Protein AF-A0A845BFA8-F1 (afdb_monomer_lite)

Structure (mmCIF, N/CA/C/O backbone):
data_AF-A0A845BFA8-F1
#
_entry.id   AF-A0A845BFA8-F1
#
loop_
_atom_site.group_PDB
_atom_site.id
_atom_site.type_symbol
_atom_site.label_atom_id
_atom_site.label_alt_id
_atom_site.label_comp_id
_atom_site.label_asym_id
_atom_site.label_entity_id
_atom_site.label_seq_id
_atom_site.pdbx_PDB_ins_code
_atom_site.Cartn_x
_atom_site.Cartn_y
_atom_site.Cartn_z
_atom_site.occupancy
_atom_site.B_iso_or_equiv
_atom_site.auth_seq_id
_atom_site.auth_comp_id
_atom_site.auth_asym_id
_atom_site.auth_atom_id
_atom_site.pdbx_PDB_model_num
ATOM 1 N N . GLN A 1 1 ? 6.302 -0.155 18.272 1.00 51.72 1 GLN A N 1
ATOM 2 C CA . GLN A 1 1 ? 6.676 0.207 16.891 1.00 51.72 1 GLN A CA 1
ATOM 3 C C . GLN A 1 1 ? 6.644 -1.083 16.086 1.00 51.72 1 GLN A C 1
ATOM 5 O O . GLN A 1 1 ? 7.436 -1.968 16.363 1.00 51.72 1 GLN A O 1
ATOM 10 N N . ILE A 1 2 ? 5.647 -1.259 15.222 1.00 56.59 2 ILE A N 1
ATOM 11 C CA . ILE A 1 2 ? 5.563 -2.406 14.312 1.00 56.59 2 ILE A CA 1
ATOM 12 C C . ILE A 1 2 ? 5.849 -1.798 12.952 1.00 56.59 2 ILE A C 1
ATOM 14 O O . ILE A 1 2 ? 5.000 -1.074 12.441 1.00 56.59 2 ILE A O 1
ATOM 18 N N . THR A 1 3 ? 7.048 -2.002 12.410 1.00 54.47 3 THR A N 1
ATOM 19 C CA . THR A 1 3 ? 7.288 -1.704 10.996 1.00 54.47 3 THR A CA 1
ATOM 20 C C . THR A 1 3 ? 6.345 -2.629 10.233 1.00 54.47 3 THR A C 1
ATOM 22 O O . THR A 1 3 ? 6.501 -3.851 10.323 1.00 54.47 3 THR A O 1
ATOM 25 N N . PRO A 1 4 ? 5.276 -2.110 9.610 1.00 65.06 4 PRO A N 1
ATOM 26 C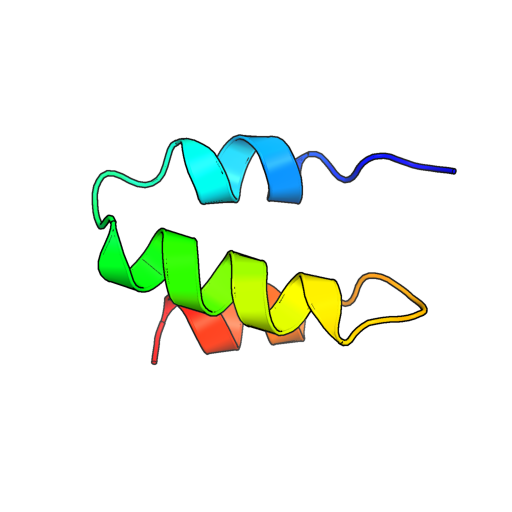 CA . PRO A 1 4 ? 4.246 -2.982 9.089 1.00 65.06 4 PRO A CA 1
ATOM 27 C C . PRO A 1 4 ? 4.848 -3.728 7.906 1.00 65.06 4 PRO A C 1
ATOM 29 O O . PRO A 1 4 ? 5.514 -3.130 7.068 1.00 65.06 4 PRO A O 1
ATOM 32 N N . ARG A 1 5 ? 4.591 -5.032 7.801 1.00 65.06 5 ARG A N 1
ATOM 33 C CA . ARG A 1 5 ? 4.953 -5.829 6.612 1.00 65.06 5 ARG A CA 1
ATOM 34 C C . ARG A 1 5 ? 4.426 -5.194 5.313 1.00 65.06 5 ARG A C 1
ATOM 36 O O . ARG A 1 5 ? 4.995 -5.415 4.252 1.00 65.06 5 ARG A O 1
ATOM 43 N N . ALA A 1 6 ? 3.395 -4.350 5.421 1.00 60.44 6 ALA A N 1
ATOM 44 C CA . ALA A 1 6 ? 2.896 -3.482 4.359 1.00 60.44 6 ALA A CA 1
ATOM 45 C C . ALA A 1 6 ? 3.958 -2.524 3.788 1.00 60.44 6 ALA A C 1
ATOM 47 O O . ALA A 1 6 ? 3.931 -2.263 2.595 1.00 60.44 6 ALA A O 1
ATOM 48 N N . LEU A 1 7 ? 4.924 -2.055 4.589 1.00 63.69 7 LEU A N 1
ATOM 49 C CA . LEU A 1 7 ? 6.041 -1.232 4.117 1.00 63.69 7 LEU A CA 1
ATOM 50 C C . LEU A 1 7 ? 6.950 -2.038 3.177 1.00 63.69 7 LEU A C 1
ATOM 52 O O . LEU A 1 7 ? 7.358 -1.542 2.136 1.00 63.69 7 LEU A O 1
ATOM 56 N N . THR A 1 8 ? 7.222 -3.303 3.507 1.00 65.88 8 THR A N 1
ATOM 57 C CA . THR A 1 8 ? 8.012 -4.202 2.652 1.00 65.88 8 THR A CA 1
ATOM 58 C C . THR A 1 8 ? 7.251 -4.582 1.382 1.00 65.88 8 THR A C 1
ATOM 60 O O . THR A 1 8 ? 7.838 -4.621 0.308 1.00 65.88 8 THR A O 1
ATOM 63 N N . ALA A 1 9 ? 5.940 -4.820 1.488 1.00 63.44 9 ALA A N 1
ATOM 64 C CA . ALA A 1 9 ? 5.094 -5.158 0.345 1.00 63.44 9 ALA A CA 1
ATOM 65 C C . ALA A 1 9 ? 4.867 -3.969 -0.605 1.00 63.44 9 ALA A C 1
ATOM 67 O O . ALA A 1 9 ? 4.841 -4.167 -1.812 1.00 63.44 9 ALA A O 1
ATOM 68 N N . ALA A 1 10 ? 4.753 -2.742 -0.082 1.00 61.75 10 ALA A N 1
ATOM 69 C CA . ALA A 1 10 ? 4.563 -1.540 -0.894 1.00 61.75 10 ALA A CA 1
ATOM 70 C C . ALA A 1 10 ? 5.797 -1.193 -1.740 1.00 61.75 10 ALA A C 1
ATOM 72 O O . ALA A 1 10 ? 5.644 -0.662 -2.829 1.00 61.75 10 ALA A O 1
ATOM 73 N N . VAL A 1 11 ? 7.011 -1.505 -1.272 1.00 60.81 11 VAL A N 1
ATOM 74 C CA . VAL A 1 11 ? 8.257 -1.267 -2.032 1.00 60.81 11 VAL A CA 1
ATOM 75 C C . VAL A 1 11 ? 8.530 -2.383 -3.054 1.00 60.81 11 VAL A C 1
ATOM 77 O O . VAL A 1 11 ? 9.266 -2.170 -4.010 1.00 60.81 11 VAL A O 1
ATOM 80 N N . ALA A 1 12 ? 7.929 -3.563 -2.872 1.00 65.44 12 ALA A N 1
ATOM 81 C CA . ALA A 1 12 ? 8.076 -4.717 -3.762 1.00 65.44 12 ALA A CA 1
ATOM 82 C C . ALA A 1 12 ? 6.970 -4.821 -4.831 1.00 65.44 12 ALA A C 1
ATOM 84 O O . ALA A 1 12 ? 6.901 -5.831 -5.534 1.00 65.44 12 ALA A O 1
ATOM 85 N N . ASP A 1 13 ? 6.090 -3.820 -4.939 1.00 68.50 13 ASP A N 1
ATOM 86 C CA . ASP A 1 13 ? 5.040 -3.812 -5.956 1.00 68.50 13 ASP A CA 1
ATOM 87 C C . ASP A 1 13 ? 5.669 -3.599 -7.352 1.00 68.50 13 ASP A C 1
ATOM 89 O O . ASP A 1 13 ? 6.476 -2.677 -7.518 1.00 68.50 13 ASP A O 1
ATOM 93 N N . PRO A 1 14 ? 5.356 -4.440 -8.359 1.00 76.69 14 PRO A N 1
ATOM 94 C CA . PRO A 1 14 ? 5.857 -4.267 -9.721 1.00 76.69 14 PRO A CA 1
ATOM 95 C C . PRO A 1 14 ? 5.368 -2.977 -10.393 1.00 76.69 14 PRO A C 1
ATOM 97 O O . PRO A 1 14 ? 5.946 -2.599 -11.411 1.00 76.69 14 PRO A O 1
ATOM 100 N N . ASP A 1 15 ? 4.340 -2.305 -9.854 1.00 82.88 15 ASP A N 1
ATOM 101 C CA . ASP A 1 15 ? 3.925 -0.967 -10.276 1.00 82.88 15 ASP A CA 1
ATOM 102 C C . ASP A 1 15 ? 4.556 0.124 -9.375 1.00 82.88 15 ASP A C 1
ATOM 104 O O . ASP A 1 15 ? 4.093 0.364 -8.251 1.00 82.88 15 ASP A O 1
ATOM 108 N N . PRO A 1 16 ? 5.572 0.864 -9.869 1.00 81.31 16 PRO A N 1
ATOM 109 C CA . PRO A 1 16 ? 6.219 1.934 -9.111 1.00 81.31 16 PRO A CA 1
ATOM 110 C C . PRO A 1 16 ? 5.269 3.084 -8.755 1.00 81.31 16 PRO A C 1
ATOM 112 O O . PRO A 1 16 ? 5.490 3.789 -7.767 1.00 81.31 16 PRO A O 1
ATOM 115 N N . ALA A 1 17 ? 4.219 3.305 -9.552 1.00 84.50 17 ALA A N 1
ATOM 116 C CA . ALA A 1 17 ? 3.243 4.353 -9.293 1.00 84.50 17 ALA A CA 1
ATOM 117 C C . ALA A 1 17 ? 2.332 3.963 -8.121 1.00 84.50 17 ALA A C 1
ATOM 119 O O . ALA A 1 17 ? 2.095 4.785 -7.233 1.00 84.50 17 ALA A O 1
ATOM 120 N N . ALA A 1 18 ? 1.877 2.708 -8.079 1.00 82.50 18 ALA A N 1
ATOM 121 C CA . ALA A 1 18 ? 1.102 2.171 -6.963 1.00 82.50 18 ALA A CA 1
ATOM 122 C C . ALA A 1 18 ? 1.919 2.139 -5.660 1.00 82.50 18 ALA A C 1
ATOM 124 O O . ALA A 1 18 ? 1.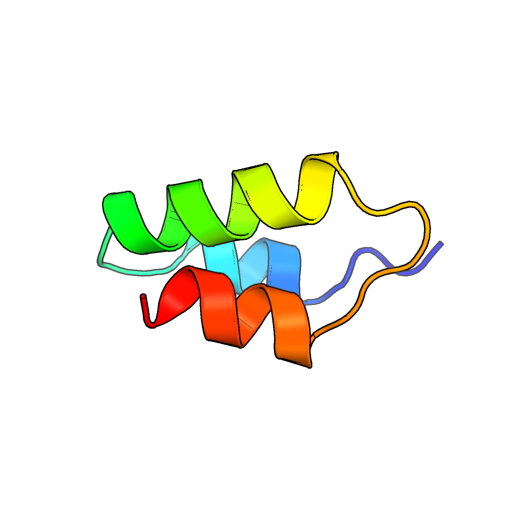431 2.565 -4.607 1.00 82.50 18 ALA A O 1
ATOM 125 N N . ALA A 1 19 ? 3.190 1.727 -5.742 1.00 82.88 19 ALA A N 1
ATOM 126 C CA . ALA A 1 19 ? 4.140 1.764 -4.631 1.00 82.88 19 ALA A CA 1
ATOM 127 C C . ALA A 1 19 ? 4.274 3.175 -4.038 1.00 82.88 19 ALA A C 1
ATOM 129 O O . ALA A 1 19 ? 4.198 3.370 -2.821 1.00 82.88 19 ALA A O 1
ATOM 130 N N . ARG A 1 20 ? 4.420 4.183 -4.905 1.00 83.88 20 ARG A N 1
ATOM 131 C CA . ARG A 1 20 ? 4.568 5.576 -4.486 1.00 83.88 20 ARG A CA 1
ATOM 132 C C . ARG A 1 20 ? 3.317 6.126 -3.804 1.00 83.88 20 ARG A C 1
ATOM 134 O O . ARG A 1 20 ? 3.451 6.767 -2.766 1.00 83.88 20 ARG A O 1
ATOM 141 N N . ARG A 1 21 ? 2.116 5.831 -4.312 1.00 84.06 21 ARG A N 1
ATOM 142 C CA . ARG A 1 21 ? 0.853 6.254 -3.674 1.00 84.06 21 ARG A CA 1
ATOM 143 C C . ARG A 1 21 ? 0.674 5.637 -2.289 1.00 84.06 21 ARG A C 1
ATOM 145 O O . ARG A 1 21 ? 0.329 6.336 -1.338 1.00 84.06 21 ARG A O 1
ATOM 152 N N . ALA A 1 22 ? 0.973 4.345 -2.152 1.00 82.31 22 ALA A N 1
ATOM 153 C CA . ALA A 1 22 ? 0.958 3.662 -0.862 1.00 82.31 22 ALA A CA 1
ATOM 154 C C . ALA A 1 22 ? 1.972 4.275 0.125 1.00 82.31 22 ALA A C 1
ATOM 156 O O . ALA A 1 22 ? 1.667 4.444 1.307 1.00 82.31 22 ALA A O 1
ATOM 157 N N . PHE A 1 23 ? 3.162 4.648 -0.354 1.00 82.38 23 PHE A N 1
ATOM 158 C CA . PHE A 1 23 ? 4.198 5.280 0.461 1.00 82.38 23 PHE A CA 1
ATOM 159 C C . PHE A 1 23 ? 3.825 6.700 0.910 1.00 82.38 23 PHE A C 1
ATOM 161 O O . PHE A 1 23 ? 3.941 7.023 2.093 1.00 82.38 23 PHE A O 1
ATOM 168 N N . GLU A 1 24 ? 3.322 7.528 -0.005 1.00 84.88 24 GLU A N 1
ATOM 169 C CA . GLU A 1 24 ? 2.843 8.882 0.295 1.00 84.88 24 GLU A CA 1
ATOM 170 C C . GLU A 1 24 ? 1.678 8.850 1.299 1.00 84.88 24 GLU A C 1
ATOM 172 O O . GLU A 1 24 ? 1.676 9.615 2.265 1.00 84.88 24 GLU A O 1
ATOM 177 N N . ALA A 1 25 ? 0.750 7.896 1.160 1.00 84.88 25 ALA A N 1
ATOM 178 C CA . ALA A 1 25 ? -0.325 7.686 2.129 1.00 84.88 25 ALA A CA 1
ATOM 179 C C . ALA A 1 25 ? 0.209 7.318 3.527 1.00 84.88 25 ALA A C 1
ATOM 181 O O . ALA A 1 25 ? -0.270 7.852 4.527 1.00 84.88 25 ALA A O 1
ATOM 182 N N . MET A 1 26 ? 1.231 6.456 3.619 1.00 81.50 26 MET A N 1
ATOM 183 C CA . MET A 1 26 ? 1.855 6.088 4.899 1.00 81.50 26 MET A CA 1
ATOM 184 C C . MET A 1 26 ? 2.573 7.258 5.579 1.00 81.50 26 MET A C 1
ATOM 186 O O . MET A 1 26 ? 2.522 7.360 6.804 1.00 81.50 26 MET A O 1
ATOM 190 N N . MET A 1 27 ? 3.224 8.143 4.815 1.00 82.38 27 MET A N 1
ATOM 191 C CA . MET A 1 27 ? 3.951 9.297 5.368 1.00 82.38 27 MET A CA 1
ATOM 192 C C . MET A 1 27 ? 3.034 10.272 6.120 1.00 82.38 27 MET A C 1
ATOM 194 O O . MET A 1 27 ? 3.485 10.943 7.047 1.00 82.38 27 MET A O 1
ATOM 198 N N . GLY A 1 28 ? 1.748 10.330 5.760 1.00 80.88 28 GLY A N 1
ATOM 199 C CA . GLY A 1 28 ? 0.748 11.154 6.445 1.00 80.88 28 GLY A CA 1
ATOM 200 C C . GLY A 1 28 ? 0.123 10.510 7.689 1.00 80.88 28 GLY A C 1
ATOM 201 O O . GLY A 1 28 ? -0.631 11.168 8.407 1.00 80.88 28 GLY A O 1
ATOM 202 N N . MET A 1 29 ? 0.397 9.232 7.969 1.00 83.19 29 MET A N 1
ATOM 203 C CA . MET A 1 29 ? -0.319 8.475 8.996 1.00 83.19 29 MET A CA 1
ATOM 204 C C . MET A 1 29 ? 0.436 8.414 10.324 1.00 83.19 29 MET A C 1
ATOM 206 O O . MET A 1 29 ? 1.538 7.884 10.429 1.00 83.19 29 MET A O 1
ATOM 210 N N . ARG A 1 30 ? -0.224 8.855 11.402 1.00 78.56 30 ARG A N 1
ATOM 211 C CA . ARG A 1 30 ? 0.262 8.658 12.781 1.00 78.56 30 ARG A CA 1
ATOM 212 C C . ARG A 1 30 ? 0.019 7.231 13.296 1.00 78.56 30 ARG A C 1
ATOM 214 O O . ARG A 1 30 ? 0.724 6.762 14.186 1.00 78.56 30 ARG A O 1
ATOM 221 N N . LYS A 1 31 ? -0.984 6.543 12.739 1.00 81.62 31 LYS A N 1
ATOM 222 C CA . LYS A 1 31 ? -1.314 5.132 12.982 1.00 81.62 31 LYS A CA 1
ATOM 223 C C . LYS A 1 31 ? -1.546 4.463 11.629 1.00 81.62 31 LYS A C 1
ATOM 225 O O . LYS A 1 31 ? -2.302 4.993 10.826 1.00 81.62 31 LYS A O 1
ATOM 230 N N . ILE A 1 32 ? -0.893 3.325 11.394 1.00 79.81 32 ILE A N 1
ATOM 231 C CA . ILE A 1 32 ? -0.975 2.598 10.122 1.00 79.81 32 ILE A CA 1
ATOM 232 C C . ILE A 1 32 ? -2.393 2.048 9.942 1.00 79.81 32 ILE A C 1
ATOM 234 O O . ILE A 1 32 ? -2.829 1.200 10.724 1.00 79.81 32 ILE A O 1
ATOM 238 N N . ASP A 1 33 ? -3.076 2.514 8.900 1.00 83.62 33 ASP A N 1
ATOM 239 C CA . ASP A 1 33 ? -4.338 1.960 8.419 1.00 83.62 33 ASP A CA 1
ATOM 240 C C . ASP A 1 33 ? -4.079 1.189 7.120 1.00 83.62 33 ASP A C 1
ATOM 242 O O . ASP A 1 33 ? -3.775 1.761 6.074 1.00 83.62 33 ASP A O 1
ATOM 246 N N . ILE A 1 34 ? -4.180 -0.137 7.199 1.00 80.25 34 ILE A N 1
ATOM 247 C CA 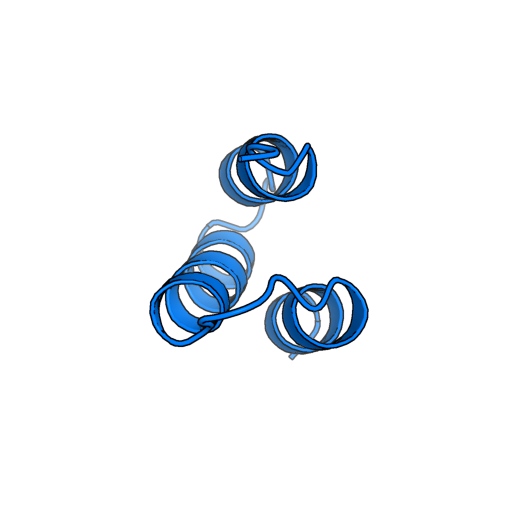. ILE A 1 34 ? -3.918 -1.028 6.065 1.00 80.25 34 ILE A CA 1
ATOM 248 C C . ILE A 1 34 ? -4.967 -0.830 4.961 1.00 80.25 34 ILE A C 1
ATOM 250 O O . ILE A 1 34 ? -4.614 -0.866 3.784 1.00 80.25 34 ILE A O 1
ATOM 254 N N . ALA A 1 35 ? -6.230 -0.571 5.313 1.00 83.06 35 ALA A N 1
ATOM 255 C CA . ALA A 1 35 ? -7.297 -0.393 4.333 1.00 83.06 35 ALA A CA 1
ATOM 256 C C . ALA A 1 35 ? -7.089 0.890 3.516 1.00 83.06 35 ALA A C 1
ATOM 258 O O . ALA A 1 35 ? -7.249 0.876 2.294 1.00 83.06 35 ALA A O 1
ATOM 259 N N . ALA A 1 36 ? -6.664 1.972 4.172 1.00 84.25 36 ALA A N 1
ATOM 260 C CA . ALA A 1 36 ? -6.334 3.228 3.504 1.00 84.25 36 ALA A CA 1
ATOM 261 C C . ALA A 1 36 ? -5.121 3.090 2.564 1.00 84.25 36 ALA A C 1
ATOM 263 O O . ALA A 1 36 ? -5.138 3.614 1.450 1.00 84.25 36 ALA A O 1
ATOM 264 N N . ILE A 1 37 ? -4.096 2.334 2.970 1.00 82.38 37 ILE A N 1
ATOM 265 C CA . ILE A 1 37 ? -2.916 2.065 2.133 1.00 82.38 37 ILE A CA 1
ATOM 266 C C . ILE A 1 37 ? -3.294 1.231 0.904 1.00 82.38 37 ILE A C 1
ATOM 268 O O . ILE A 1 37 ? -2.864 1.537 -0.207 1.00 82.38 37 ILE A O 1
ATOM 272 N N . GLU A 1 38 ? -4.122 0.195 1.063 1.00 83.75 38 GLU A N 1
ATOM 273 C CA . GLU A 1 38 ? -4.579 -0.596 -0.081 1.00 83.75 38 GLU A CA 1
ATOM 274 C C . GLU A 1 38 ? -5.492 0.188 -1.029 1.00 83.75 38 GLU A C 1
ATOM 276 O O . GLU A 1 38 ? -5.451 -0.034 -2.239 1.00 83.75 38 GLU A O 1
ATOM 281 N N . ALA A 1 39 ? -6.313 1.100 -0.506 1.00 85.00 39 ALA A N 1
ATOM 282 C CA . ALA A 1 39 ? -7.118 1.994 -1.330 1.00 85.00 39 ALA A CA 1
ATOM 283 C C . ALA A 1 39 ? -6.231 2.935 -2.160 1.00 85.00 39 ALA A C 1
ATOM 285 O O . ALA A 1 39 ? -6.440 3.048 -3.365 1.00 85.00 39 ALA A O 1
ATOM 286 N N . ALA A 1 40 ? -5.198 3.526 -1.550 1.00 84.12 40 ALA A N 1
ATOM 287 C CA . ALA A 1 40 ? -4.222 4.362 -2.251 1.00 84.12 40 ALA A CA 1
ATOM 288 C C . ALA A 1 40 ? -3.421 3.584 -3.311 1.00 84.12 40 ALA A C 1
ATOM 290 O O . ALA A 1 40 ? -3.067 4.143 -4.344 1.00 84.12 40 ALA A O 1
ATOM 291 N N . ARG A 1 41 ? -3.158 2.291 -3.076 1.00 80.06 41 ARG A N 1
ATOM 292 C CA . ARG A 1 41 ? -2.491 1.406 -4.045 1.00 80.06 41 ARG A CA 1
ATOM 293 C C . ARG A 1 41 ? -3.369 1.090 -5.264 1.00 80.06 41 ARG A C 1
ATOM 295 O O . ARG A 1 41 ? -2.836 0.919 -6.353 1.00 80.06 41 ARG A O 1
ATOM 302 N N . ARG A 1 42 ? -4.690 0.960 -5.075 1.00 80.19 42 ARG A N 1
ATOM 303 C CA . ARG A 1 42 ? -5.658 0.572 -6.124 1.00 80.19 42 ARG A CA 1
ATOM 304 C C . ARG A 1 42 ? -6.216 1.739 -6.942 1.00 80.19 42 ARG A C 1
ATOM 306 O O . ARG A 1 42 ? -6.647 1.498 -8.066 1.00 80.19 42 ARG A O 1
ATOM 313 N N . GLY A 1 43 ? -6.284 2.939 -6.363 1.00 71.00 43 GLY A N 1
ATOM 314 C CA . GLY A 1 43 ? -6.517 4.179 -7.121 1.00 71.00 43 GLY A CA 1
ATOM 315 C C . GLY A 1 43 ? -5.297 4.538 -7.948 1.00 71.00 43 GLY A C 1
ATOM 316 O O . GLY A 1 43 ? -5.447 5.304 -8.919 1.00 71.00 43 GLY A O 1
#

Sequence (43 aa):
QITPRALTAAVADPDPAAARRAFEAMMGMRKIDIAAIEAARRG

pLDDT: mean 75.85, std 9.91, range [51.72, 85.0]

Secondary structure (DSSP, 8-state):
----HHHHHHHT-S-HHHHHHHHHHHHT-SS--HHHHHHHHH-

Foldseek 3Di:
DPPDVLLVVLVVDPDVQLSVQLVVQVVPDPDDDPVSSVVSSVD

Radius of gyration: 9.38 Å; chains: 1; bounding box: 16×17×27 Å

InterPro domains:
  IPR0290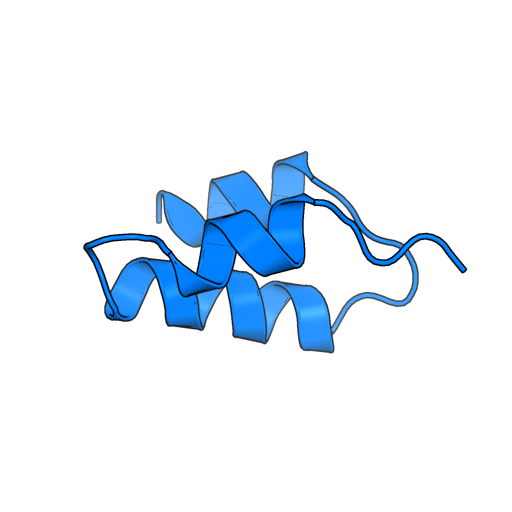68 Glyoxal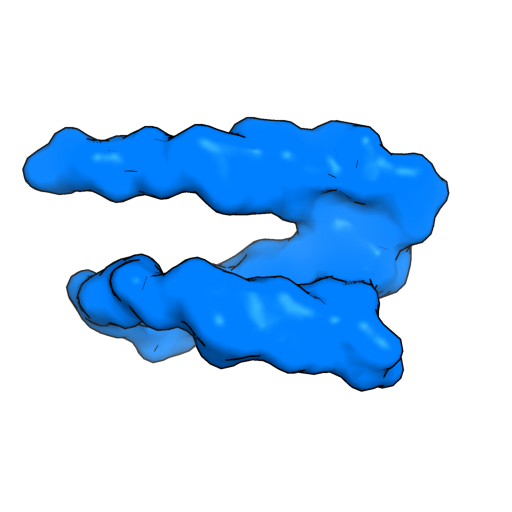ase/Bleomycin resistance protein/Dihydroxybiphenyl dioxygenase [G3DSA:3.10.180.10] (1-43)
  IPR029068 Glyoxalase/Bleomycin resi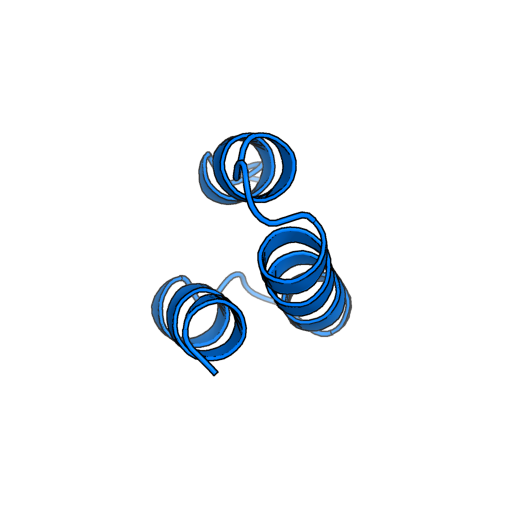stance protein/Dihydroxybiphenyl dioxygenase [SSF54593] (1-41)

Organism: NCBI:txid2545983